Protein AF-A0ABD1WTJ2-F1 (afdb_monomer_lite)

Organism: NCBI:txid205694

Structure (mmCIF, N/CA/C/O backbone):
data_AF-A0ABD1WTJ2-F1
#
_entry.id   AF-A0ABD1WTJ2-F1
#
loop_
_atom_site.group_PDB
_atom_site.id
_atom_site.type_symbol
_atom_site.label_atom_id
_atom_site.label_alt_id
_atom_site.label_comp_id
_atom_site.label_asym_id
_atom_site.label_entity_id
_atom_site.label_seq_id
_atom_site.pdbx_PDB_ins_code
_atom_site.Cartn_x
_atom_site.Cartn_y
_atom_site.Cartn_z
_atom_site.occupancy
_atom_site.B_iso_or_equiv
_atom_site.auth_seq_id
_atom_site.auth_comp_id
_atom_site.auth_asym_id
_atom_site.auth_atom_id
_atom_site.pdbx_PDB_model_num
ATOM 1 N N . MET A 1 1 ? 21.666 2.354 -43.776 1.00 77.25 1 MET A N 1
ATOM 2 C CA . MET A 1 1 ? 20.281 1.950 -43.407 1.00 77.25 1 MET A CA 1
ATOM 3 C C . MET A 1 1 ? 20.123 1.844 -41.891 1.00 77.25 1 MET A C 1
ATOM 5 O O . MET A 1 1 ? 19.149 2.374 -41.371 1.00 77.25 1 MET A O 1
ATOM 9 N N . LEU A 1 2 ? 21.096 1.249 -41.186 1.00 87.25 2 LEU A N 1
ATOM 10 C CA . LEU A 1 2 ? 21.125 1.144 -39.721 1.00 87.25 2 LEU A CA 1
ATOM 11 C C . LEU A 1 2 ? 21.024 2.502 -38.999 1.00 87.25 2 LEU A C 1
ATOM 13 O O . LEU A 1 2 ? 20.303 2.602 -38.015 1.00 87.25 2 LEU A O 1
ATOM 17 N N . ASP A 1 3 ? 21.634 3.567 -39.525 1.00 89.56 3 ASP A N 1
ATOM 18 C CA . ASP A 1 3 ? 21.572 4.902 -38.900 1.00 89.56 3 ASP A CA 1
ATOM 19 C C . ASP A 1 3 ? 20.144 5.449 -38.794 1.00 89.56 3 ASP A C 1
ATOM 21 O O . ASP A 1 3 ? 19.783 6.053 -37.789 1.00 89.56 3 ASP A O 1
ATOM 25 N N . LYS A 1 4 ? 19.292 5.169 -39.792 1.00 92.25 4 LYS A N 1
ATOM 26 C CA . LYS A 1 4 ? 17.869 5.547 -39.754 1.00 92.25 4 LYS A CA 1
ATOM 27 C C . LYS A 1 4 ? 17.107 4.767 -38.682 1.00 92.25 4 LYS A C 1
ATOM 29 O O . LYS A 1 4 ? 16.206 5.311 -38.054 1.00 92.25 4 LYS A O 1
ATOM 34 N N . VAL A 1 5 ? 17.469 3.500 -38.464 1.00 93.00 5 VAL A N 1
ATOM 35 C CA . VAL A 1 5 ? 16.887 2.667 -37.399 1.00 93.00 5 VAL A CA 1
ATOM 36 C C . VAL A 1 5 ? 17.312 3.197 -36.032 1.00 93.00 5 VAL A C 1
ATOM 38 O O . VAL A 1 5 ? 16.472 3.352 -35.151 1.00 93.00 5 VAL A O 1
ATOM 41 N N . LEU A 1 6 ? 18.590 3.533 -35.861 1.00 93.38 6 LEU A N 1
ATOM 42 C CA . LEU A 1 6 ? 19.119 4.084 -34.613 1.00 93.38 6 LEU A CA 1
ATOM 43 C C . LEU A 1 6 ? 18.524 5.464 -34.291 1.00 93.38 6 LEU A C 1
ATOM 45 O O . LEU A 1 6 ? 18.178 5.716 -33.138 1.00 93.38 6 LEU A O 1
ATOM 49 N N . ASP A 1 7 ? 18.329 6.320 -35.299 1.00 94.62 7 ASP A N 1
ATOM 50 C CA . ASP A 1 7 ? 17.627 7.604 -35.157 1.00 94.62 7 ASP A CA 1
ATOM 51 C C . ASP A 1 7 ? 16.145 7.421 -34.780 1.00 94.62 7 ASP A C 1
ATOM 53 O O . ASP A 1 7 ? 15.605 8.139 -33.937 1.00 94.62 7 ASP A O 1
ATOM 57 N N . LEU A 1 8 ? 15.472 6.415 -35.344 1.00 94.19 8 LEU A N 1
ATOM 58 C CA . LEU A 1 8 ? 14.098 6.092 -34.961 1.00 94.19 8 LEU A CA 1
ATOM 59 C C . LEU A 1 8 ? 14.018 5.607 -33.507 1.00 94.19 8 LEU A C 1
ATOM 61 O O . LEU A 1 8 ? 13.135 6.043 -32.762 1.00 94.19 8 LEU A O 1
ATOM 65 N N . LEU A 1 9 ? 14.935 4.723 -33.103 1.00 94.12 9 LEU A N 1
ATOM 66 C CA . LEU A 1 9 ? 15.013 4.204 -31.739 1.00 94.12 9 LEU A CA 1
ATOM 67 C C . LEU A 1 9 ? 15.281 5.332 -30.739 1.00 94.12 9 LEU A C 1
ATOM 69 O O . LEU A 1 9 ? 14.580 5.420 -29.735 1.00 94.12 9 LEU A O 1
ATOM 73 N N . SER A 1 10 ? 16.220 6.235 -31.027 1.00 93.38 10 SER A N 1
ATOM 74 C CA . SER A 1 10 ? 16.542 7.358 -30.137 1.00 93.38 10 SER A CA 1
ATOM 75 C C . SER A 1 10 ? 15.387 8.351 -29.974 1.00 93.38 10 SER A C 1
ATOM 77 O O . SER A 1 10 ? 15.228 8.921 -28.900 1.00 93.38 10 SER A O 1
ATOM 79 N N . LYS A 1 11 ? 14.542 8.538 -30.996 1.00 94.50 11 LYS A N 1
ATOM 80 C CA . LYS A 1 11 ? 13.387 9.454 -30.936 1.00 94.50 11 LYS A CA 1
ATOM 81 C C . LYS A 1 11 ? 12.136 8.826 -30.334 1.00 94.50 11 LYS A C 1
ATOM 83 O O . LYS A 1 11 ? 11.327 9.529 -29.735 1.00 94.50 11 LYS A O 1
ATOM 88 N N . ARG A 1 12 ? 11.934 7.519 -30.525 1.00 93.50 12 ARG A N 1
ATOM 89 C CA . ARG A 1 12 ? 10.690 6.820 -30.148 1.00 93.50 12 ARG A CA 1
ATOM 90 C C . ARG A 1 12 ? 10.875 5.759 -29.069 1.00 93.50 12 ARG A C 1
ATOM 92 O O . ARG A 1 12 ? 9.9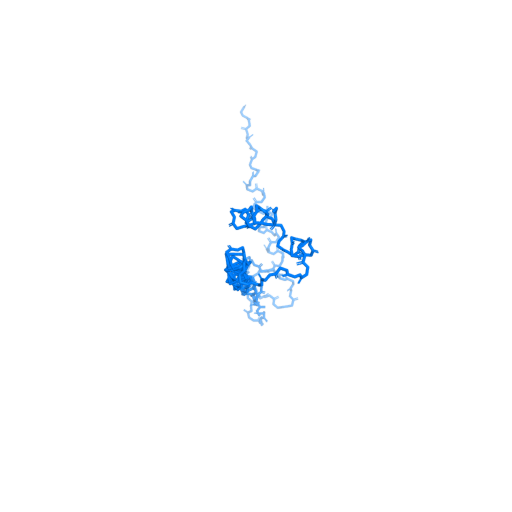88 4.925 -28.895 1.00 93.50 12 ARG A O 1
ATOM 99 N N . TRP A 1 13 ? 11.979 5.810 -28.327 1.00 93.56 13 TRP A N 1
ATOM 100 C CA . TRP A 1 13 ? 12.323 4.850 -27.273 1.00 93.56 13 TRP A CA 1
ATOM 101 C C . TRP A 1 13 ? 11.173 4.576 -26.294 1.00 93.56 13 TRP A C 1
ATOM 103 O O . TRP A 1 13 ? 10.998 3.445 -25.858 1.00 93.56 13 TRP A O 1
ATOM 113 N N . GLU A 1 14 ? 10.349 5.581 -25.989 1.00 92.69 14 GLU A N 1
ATOM 114 C CA . GLU A 1 14 ? 9.259 5.463 -25.020 1.00 92.69 14 GLU A CA 1
ATOM 115 C C . GLU A 1 14 ? 8.111 4.549 -25.480 1.00 92.69 14 GLU A C 1
ATOM 117 O O . GLU A 1 14 ? 7.438 3.926 -24.660 1.00 92.69 14 GLU A O 1
ATOM 122 N N . ARG A 1 15 ? 7.880 4.466 -26.794 1.00 92.62 15 ARG A N 1
ATOM 123 C CA . ARG A 1 15 ? 6.764 3.715 -27.398 1.00 92.62 15 ARG A CA 1
ATOM 124 C C . ARG A 1 15 ? 7.186 2.348 -27.930 1.00 92.62 15 ARG A C 1
ATOM 126 O O . ARG A 1 15 ? 6.364 1.639 -28.503 1.00 92.62 15 ARG A O 1
ATOM 133 N N . ILE A 1 16 ? 8.462 2.001 -27.794 1.00 90.56 16 ILE A N 1
ATOM 134 C CA . ILE A 1 16 ? 9.054 0.791 -28.358 1.00 90.56 16 ILE A CA 1
ATOM 135 C C . ILE A 1 16 ? 9.396 -0.165 -27.220 1.00 90.56 16 ILE A C 1
ATOM 137 O O . ILE A 1 16 ? 9.945 0.229 -26.193 1.00 90.56 16 ILE A O 1
ATOM 141 N N . ASN A 1 17 ? 9.113 -1.452 -27.414 1.00 90.31 17 ASN A N 1
ATOM 142 C CA . ASN A 1 17 ? 9.592 -2.474 -26.496 1.00 90.31 17 ASN A CA 1
ATOM 143 C C . ASN A 1 17 ? 11.116 -2.609 -26.635 1.00 90.31 17 ASN A C 1
ATOM 145 O O . ASN A 1 17 ? 11.615 -3.176 -27.611 1.00 90.31 17 ASN A O 1
ATOM 149 N N . GLY A 1 18 ? 11.851 -2.096 -25.646 1.00 90.31 18 GLY A N 1
ATOM 150 C CA . GLY A 1 18 ? 13.308 -2.048 -25.696 1.00 90.31 18 GLY A CA 1
ATOM 151 C C . GLY A 1 18 ? 13.979 -3.414 -25.827 1.00 90.31 18 GLY A C 1
ATOM 152 O O . GLY A 1 18 ? 14.911 -3.568 -26.612 1.00 90.31 18 GLY A O 1
ATOM 153 N N . ALA A 1 19 ? 13.467 -4.428 -25.128 1.00 90.56 19 ALA A N 1
ATOM 154 C CA . ALA A 1 19 ? 14.020 -5.778 -25.185 1.00 90.56 19 ALA A CA 1
ATOM 155 C C . ALA A 1 19 ? 13.817 -6.426 -26.562 1.00 90.56 19 ALA A C 1
ATOM 157 O O . ALA A 1 19 ? 14.721 -7.083 -27.077 1.00 90.56 19 ALA A O 1
ATOM 158 N N . GLN A 1 20 ? 12.648 -6.226 -27.177 1.00 92.94 20 GLN A N 1
ATOM 159 C CA . GLN A 1 20 ? 12.385 -6.717 -28.531 1.00 92.94 20 GLN A CA 1
ATOM 160 C C . GLN A 1 20 ? 13.240 -5.981 -29.566 1.00 92.94 20 GLN A C 1
ATOM 162 O O . GLN A 1 20 ? 13.846 -6.631 -30.413 1.00 92.94 20 GLN A O 1
ATOM 167 N N . ALA A 1 21 ? 13.357 -4.654 -29.461 1.00 91.94 21 ALA A N 1
ATOM 168 C CA . ALA A 1 21 ? 14.184 -3.860 -30.366 1.00 91.94 21 ALA A CA 1
ATOM 169 C C . ALA A 1 21 ? 15.652 -4.311 -30.350 1.00 91.94 21 ALA A C 1
ATOM 171 O O . ALA A 1 21 ? 16.244 -4.501 -31.408 1.00 91.94 21 ALA A O 1
ATOM 172 N N . LEU A 1 22 ? 16.217 -4.567 -29.165 1.00 91.25 22 LEU A N 1
ATOM 173 C CA . LEU A 1 22 ? 17.597 -5.042 -29.033 1.00 91.25 22 LEU A CA 1
ATOM 174 C C . LEU A 1 22 ? 17.836 -6.416 -29.674 1.00 91.25 22 LEU A C 1
ATOM 176 O O . LEU A 1 22 ? 18.921 -6.655 -30.192 1.00 91.25 22 LEU A O 1
ATOM 180 N N . ARG A 1 23 ? 16.839 -7.311 -29.673 1.00 93.06 23 ARG A N 1
ATOM 181 C CA . ARG A 1 23 ? 16.951 -8.640 -30.305 1.00 93.06 23 ARG A CA 1
ATO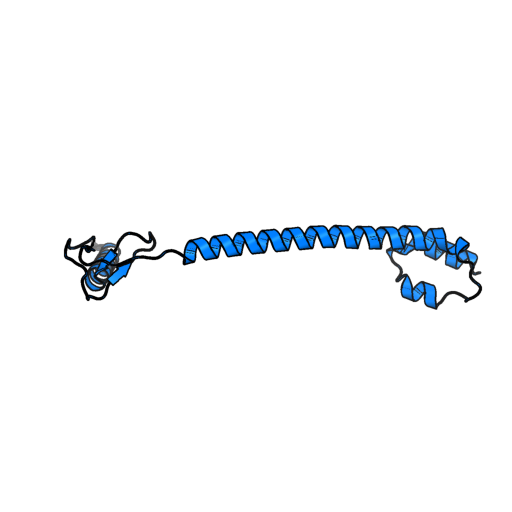M 182 C C . ARG A 1 23 ? 16.961 -8.585 -31.832 1.00 93.06 23 ARG A C 1
ATOM 184 O O . ARG A 1 23 ? 17.458 -9.516 -32.456 1.00 93.06 23 ARG A O 1
ATOM 191 N N . LEU A 1 24 ? 16.385 -7.534 -32.415 1.00 92.56 24 LEU A N 1
ATOM 192 C CA . LEU A 1 24 ? 16.283 -7.352 -33.865 1.00 92.56 24 LEU A CA 1
ATOM 193 C C . LEU A 1 24 ? 17.496 -6.630 -34.460 1.00 92.56 24 LEU A C 1
ATOM 195 O O . LEU A 1 24 ? 17.664 -6.621 -35.678 1.00 92.56 24 LEU A O 1
ATOM 199 N N . LEU A 1 25 ? 18.327 -6.002 -33.625 1.00 91.88 25 LEU A N 1
ATOM 200 C CA . LEU A 1 25 ? 19.508 -5.294 -34.095 1.00 91.88 25 LEU A CA 1
ATOM 201 C C . LEU A 1 25 ? 20.610 -6.271 -34.538 1.00 91.88 25 LEU A C 1
ATOM 203 O O . LEU A 1 25 ? 20.805 -7.314 -33.906 1.00 91.88 25 LEU A O 1
ATOM 207 N N . PRO A 1 26 ? 21.382 -5.920 -35.582 1.00 93.38 26 PRO A N 1
ATOM 208 C CA . PRO A 1 26 ? 22.581 -6.660 -35.957 1.00 93.38 26 PRO A CA 1
ATOM 209 C C . PRO A 1 26 ? 23.564 -6.784 -34.783 1.00 93.38 26 PRO A C 1
ATOM 211 O O . PRO A 1 26 ? 23.767 -5.823 -34.034 1.00 93.38 26 PRO A O 1
ATOM 214 N N . ARG A 1 27 ? 24.189 -7.958 -34.614 1.00 89.06 27 ARG A N 1
ATOM 215 C CA . ARG A 1 27 ? 25.079 -8.257 -33.468 1.00 89.06 27 ARG A CA 1
ATOM 216 C C . ARG A 1 27 ? 26.352 -7.404 -33.437 1.00 89.06 27 ARG A C 1
ATOM 218 O O . ARG A 1 27 ? 26.959 -7.254 -32.384 1.00 89.06 27 ARG A O 1
ATOM 225 N N . ASP A 1 28 ? 26.740 -6.847 -34.575 1.00 91.00 28 ASP A N 1
ATOM 226 C CA . ASP A 1 28 ? 27.867 -5.934 -34.770 1.00 91.00 28 ASP A CA 1
ATOM 227 C C . ASP A 1 28 ? 27.534 -4.471 -34.416 1.00 91.00 28 ASP A C 1
ATOM 229 O O . ASP A 1 28 ? 28.413 -3.603 -34.449 1.00 91.00 28 ASP A O 1
ATOM 233 N N . THR A 1 29 ? 26.285 -4.176 -34.028 1.00 92.00 29 THR A N 1
ATOM 234 C CA . THR A 1 29 ? 25.879 -2.830 -33.601 1.00 92.00 29 THR A CA 1
ATOM 235 C C . THR A 1 29 ? 26.672 -2.403 -32.367 1.00 92.00 29 THR A C 1
ATOM 237 O O . THR A 1 29 ? 26.533 -2.962 -31.278 1.00 92.00 29 THR A O 1
ATOM 240 N N . LYS A 1 30 ? 27.484 -1.352 -32.511 1.00 92.19 30 LYS A N 1
ATOM 241 C CA . LYS A 1 30 ? 28.284 -0.815 -31.405 1.00 92.19 30 LYS A CA 1
ATOM 242 C C . LYS A 1 30 ? 27.383 -0.256 -30.306 1.00 92.19 30 LYS A C 1
ATOM 244 O O . LYS A 1 30 ? 26.554 0.617 -30.561 1.00 92.19 30 LYS A O 1
ATOM 249 N N . LEU A 1 31 ? 27.641 -0.659 -29.062 1.00 90.75 31 LEU A N 1
ATOM 250 C CA . LEU A 1 31 ? 26.891 -0.200 -27.888 1.00 90.75 31 LEU A CA 1
ATOM 251 C C . LEU A 1 31 ? 26.858 1.333 -27.754 1.00 90.75 31 LEU A C 1
ATOM 253 O O . LEU A 1 31 ? 25.827 1.896 -27.397 1.00 90.75 31 LEU A O 1
ATOM 257 N N . LYS A 1 32 ? 27.954 2.022 -28.110 1.00 93.50 32 LYS A N 1
ATOM 258 C CA . LYS A 1 32 ? 28.038 3.495 -28.101 1.00 93.50 32 LYS A CA 1
ATOM 259 C C . LYS A 1 32 ? 26.909 4.152 -28.906 1.00 93.50 32 LYS A C 1
ATOM 261 O O . LYS A 1 32 ? 26.390 5.184 -28.494 1.00 93.50 32 LYS A O 1
ATOM 266 N N . ASN A 1 33 ? 26.496 3.536 -30.013 1.00 92.88 33 ASN A N 1
ATOM 267 C CA . ASN A 1 33 ? 25.457 4.075 -30.890 1.00 92.88 33 ASN A CA 1
ATOM 268 C C . ASN A 1 33 ? 24.046 3.9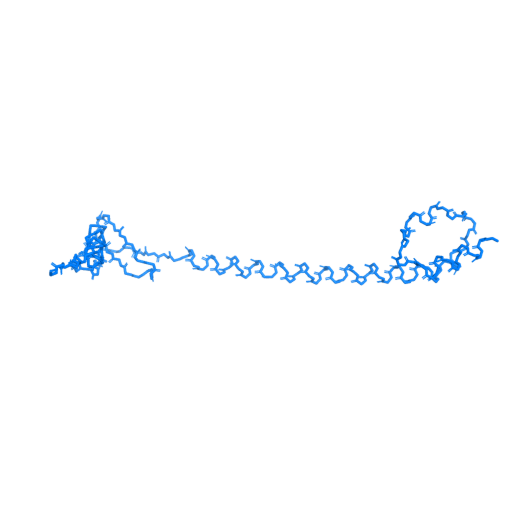00 -30.305 1.00 92.88 33 ASN A C 1
ATOM 270 O O . ASN A 1 33 ? 23.112 4.566 -30.740 1.00 92.88 33 ASN A O 1
ATOM 274 N N . LEU A 1 34 ? 23.889 3.023 -29.308 1.00 92.88 34 LEU A N 1
ATOM 275 C CA . LEU A 1 34 ? 22.623 2.753 -28.629 1.00 92.88 34 LEU A CA 1
ATOM 276 C C . LEU A 1 34 ? 22.425 3.600 -27.373 1.00 92.88 34 LEU A C 1
ATOM 278 O O . LEU A 1 34 ? 21.328 3.597 -26.825 1.00 92.88 34 LEU A O 1
ATOM 282 N N . LEU A 1 35 ? 23.436 4.346 -26.917 1.00 94.25 35 LEU A N 1
ATOM 283 C CA . LEU A 1 35 ? 23.324 5.196 -25.726 1.00 94.25 35 LEU A CA 1
ATOM 284 C C . LEU A 1 35 ? 22.135 6.177 -25.780 1.00 94.25 35 LEU A C 1
ATOM 286 O O . LEU A 1 35 ? 21.417 6.251 -24.781 1.00 94.25 35 LEU A O 1
ATOM 290 N N . PRO A 1 36 ? 21.846 6.863 -26.910 1.00 94.19 36 PRO A N 1
ATOM 291 C CA . PRO A 1 36 ? 20.690 7.761 -27.000 1.00 94.19 36 PRO A CA 1
ATOM 292 C C . PRO A 1 36 ? 19.338 7.048 -26.852 1.00 94.19 36 PRO A C 1
ATOM 294 O O . PRO A 1 36 ? 18.355 7.669 -26.470 1.00 94.19 36 PRO A O 1
ATOM 297 N N . PHE A 1 37 ? 19.286 5.748 -27.145 1.00 93.81 37 PHE A N 1
ATOM 298 C CA . PHE A 1 37 ? 18.100 4.908 -26.993 1.00 93.81 37 PHE A CA 1
ATOM 299 C C . PHE A 1 37 ? 18.009 4.292 -25.587 1.00 93.81 37 PHE A C 1
ATOM 301 O O . PHE A 1 37 ? 16.969 4.367 -24.933 1.00 93.81 37 PHE A O 1
ATOM 308 N N . LEU A 1 38 ? 19.104 3.702 -25.100 1.00 93.56 38 LEU A N 1
ATOM 309 C CA . LEU A 1 38 ? 19.149 2.971 -23.832 1.00 93.56 38 LEU A CA 1
ATOM 310 C C . LEU A 1 38 ? 19.145 3.884 -22.609 1.00 93.56 38 LEU A C 1
ATOM 312 O O . LEU A 1 38 ? 18.535 3.532 -21.603 1.00 93.56 38 LEU A O 1
ATOM 316 N N . GLY A 1 39 ? 19.802 5.043 -22.677 1.00 94.69 39 GLY A N 1
ATOM 317 C CA . GLY A 1 39 ? 19.897 5.973 -21.551 1.00 94.69 39 GLY A CA 1
ATOM 318 C C . GLY A 1 39 ? 18.521 6.403 -21.028 1.00 94.69 39 GLY A C 1
ATOM 319 O O . GLY A 1 39 ? 18.210 6.135 -19.864 1.00 94.69 39 GLY A O 1
ATOM 320 N N . PRO A 1 40 ? 17.663 7.008 -21.870 1.00 94.88 40 PRO A N 1
ATOM 321 C CA . PRO A 1 40 ? 16.312 7.398 -21.471 1.00 94.88 40 PRO A CA 1
ATOM 322 C C . PRO A 1 40 ? 15.442 6.208 -21.042 1.00 94.88 40 PRO A C 1
ATOM 324 O O . PRO A 1 40 ? 14.730 6.294 -20.041 1.00 94.88 40 PRO A O 1
ATOM 327 N N . LEU A 1 41 ? 15.550 5.074 -21.743 1.00 93.06 41 LEU A N 1
ATOM 328 C CA . LEU A 1 41 ? 14.796 3.858 -21.436 1.00 93.06 41 LEU A CA 1
ATOM 329 C C . LEU A 1 41 ? 15.117 3.317 -20.032 1.00 93.06 41 LEU A C 1
ATOM 331 O O . LEU A 1 41 ? 14.209 3.058 -19.238 1.00 93.06 41 LEU A O 1
ATOM 335 N N . LEU A 1 42 ? 16.404 3.175 -19.706 1.00 93.12 42 LEU A N 1
ATOM 336 C CA . LEU A 1 42 ? 16.857 2.703 -18.396 1.00 93.12 42 LEU A CA 1
ATOM 337 C C . LEU A 1 42 ? 16.518 3.707 -17.294 1.00 93.12 42 LEU A C 1
ATOM 339 O O . LEU A 1 42 ? 16.100 3.304 -16.207 1.00 93.12 42 LEU A O 1
ATOM 343 N N . ARG A 1 43 ? 16.637 5.009 -17.579 1.00 95.19 43 ARG A N 1
ATOM 344 C CA . ARG A 1 43 ? 16.249 6.065 -16.640 1.00 95.19 43 ARG A CA 1
ATOM 345 C C . ARG A 1 43 ? 14.767 5.967 -16.280 1.00 95.19 43 ARG A C 1
ATOM 347 O O . ARG A 1 43 ? 14.454 5.878 -15.094 1.00 95.19 43 ARG A O 1
ATOM 354 N N . LYS A 1 44 ? 13.883 5.860 -17.280 1.00 93.56 44 LYS A N 1
ATOM 355 C CA . LYS A 1 44 ? 12.437 5.675 -17.078 1.00 93.56 44 LYS A CA 1
ATOM 356 C C . LYS A 1 44 ? 12.135 4.407 -16.278 1.00 93.56 44 LYS A C 1
ATOM 358 O O . LYS A 1 44 ? 11.321 4.442 -15.359 1.00 93.56 44 LYS A O 1
ATOM 363 N N . SER A 1 45 ? 12.809 3.297 -16.582 1.00 92.38 45 SER A N 1
ATOM 364 C CA . SER A 1 45 ? 12.642 2.044 -15.833 1.00 92.38 45 SER A CA 1
ATOM 365 C C . SER A 1 45 ? 13.063 2.182 -14.366 1.00 92.38 45 SER A C 1
ATOM 367 O O . SER A 1 45 ? 12.378 1.682 -13.475 1.00 92.38 45 SER A O 1
ATOM 369 N N . SER A 1 46 ? 14.183 2.858 -14.101 1.00 96.31 46 SER A N 1
ATOM 370 C CA . SER A 1 46 ? 14.685 3.096 -12.744 1.00 96.31 46 SER A CA 1
ATOM 371 C C . SER A 1 46 ? 13.753 4.015 -11.950 1.00 96.31 46 SER A C 1
ATOM 373 O O . SER A 1 46 ? 13.434 3.729 -10.796 1.00 96.31 46 SER A O 1
ATOM 375 N N . GLU A 1 47 ? 13.271 5.089 -12.577 1.00 97.12 47 GLU A N 1
ATOM 376 C CA . GLU A 1 47 ? 12.293 6.011 -11.993 1.00 97.12 47 GLU A CA 1
ATOM 377 C C . GLU A 1 47 ? 10.977 5.306 -11.672 1.00 97.12 47 GLU A C 1
ATOM 379 O O . GLU A 1 47 ? 10.491 5.423 -10.550 1.00 97.12 47 GLU A O 1
ATOM 384 N N . ALA A 1 48 ? 10.451 4.503 -12.600 1.00 96.38 48 ALA A N 1
ATOM 385 C CA . ALA A 1 48 ? 9.259 3.701 -12.361 1.00 96.38 48 ALA A CA 1
ATOM 386 C C . ALA A 1 48 ? 9.448 2.764 -11.160 1.00 96.38 48 ALA A C 1
ATOM 388 O O . ALA A 1 48 ? 8.609 2.748 -10.264 1.00 96.38 48 ALA A O 1
ATOM 389 N N . ASN A 1 49 ? 10.570 2.042 -11.086 1.00 97.31 49 ASN A N 1
ATOM 390 C CA . ASN A 1 49 ? 10.842 1.136 -9.970 1.00 97.31 49 ASN A CA 1
ATOM 391 C C . ASN A 1 49 ? 10.913 1.865 -8.615 1.00 97.31 49 ASN A C 1
ATOM 393 O O . ASN A 1 49 ? 10.341 1.397 -7.627 1.00 97.31 49 ASN A O 1
ATOM 397 N N . ARG A 1 50 ? 11.573 3.031 -8.564 1.00 97.88 50 ARG A N 1
ATOM 398 C CA . ARG A 1 50 ? 11.604 3.874 -7.356 1.00 97.88 50 ARG A CA 1
ATOM 399 C C . ARG A 1 50 ? 10.203 4.338 -6.966 1.00 97.88 50 ARG A C 1
ATOM 401 O O . ARG A 1 50 ? 9.811 4.169 -5.814 1.00 97.88 50 ARG A O 1
ATOM 408 N N . ASN A 1 51 ? 9.431 4.847 -7.923 1.00 98.31 51 ASN A N 1
ATOM 409 C CA . ASN A 1 51 ? 8.073 5.330 -7.679 1.00 98.31 51 ASN A CA 1
ATOM 410 C C . ASN A 1 51 ? 7.154 4.203 -7.192 1.00 98.31 51 ASN A C 1
ATOM 412 O O . ASN A 1 51 ? 6.442 4.378 -6.206 1.00 98.31 51 ASN A O 1
ATOM 416 N N . PHE A 1 52 ? 7.206 3.025 -7.818 1.00 98.44 52 PHE A N 1
ATOM 417 C CA . PHE A 1 52 ? 6.427 1.866 -7.382 1.00 98.44 52 PHE A CA 1
ATOM 418 C C . PHE A 1 52 ? 6.824 1.385 -5.990 1.00 98.44 52 PHE A C 1
ATOM 420 O O . PHE A 1 52 ? 5.948 1.004 -5.220 1.00 98.44 52 PHE A O 1
ATOM 427 N N . SER A 1 53 ? 8.110 1.448 -5.643 1.00 98.38 53 SER A N 1
ATOM 428 C CA . SER A 1 53 ? 8.570 1.111 -4.292 1.00 98.38 53 SER A CA 1
ATOM 429 C C . SER A 1 53 ? 7.968 2.058 -3.251 1.00 98.38 53 SER A C 1
ATOM 431 O O . SER A 1 53 ? 7.452 1.597 -2.238 1.00 98.38 53 SER A O 1
ATOM 433 N N . VAL A 1 54 ? 7.945 3.367 -3.528 1.00 98.56 54 VAL A N 1
ATOM 434 C CA . VAL A 1 54 ? 7.301 4.357 -2.648 1.00 98.56 54 VAL A CA 1
ATOM 435 C C . VAL A 1 54 ? 5.799 4.096 -2.534 1.00 98.56 54 VAL A C 1
ATOM 437 O O . VAL A 1 54 ? 5.275 4.026 -1.424 1.00 98.56 54 VAL A O 1
ATOM 440 N N . ILE A 1 55 ? 5.104 3.896 -3.659 1.00 98.62 55 ILE A N 1
ATOM 441 C CA . ILE A 1 55 ? 3.661 3.610 -3.666 1.00 98.62 55 ILE A CA 1
ATOM 442 C C . ILE A 1 55 ? 3.363 2.344 -2.856 1.00 98.62 55 ILE A C 1
ATOM 444 O O . ILE A 1 55 ? 2.443 2.349 -2.040 1.00 98.62 55 ILE A O 1
ATOM 448 N N . LYS A 1 56 ? 4.146 1.277 -3.045 1.00 98.56 56 LYS A N 1
ATOM 449 C CA . LYS A 1 56 ? 4.006 0.024 -2.300 1.00 98.56 56 LYS A CA 1
ATOM 450 C C . LYS A 1 56 ? 4.115 0.269 -0.795 1.00 98.56 56 LYS A C 1
ATOM 452 O O . LYS A 1 56 ? 3.197 -0.104 -0.070 1.00 98.56 56 LYS A O 1
ATOM 457 N N . SER A 1 57 ? 5.170 0.947 -0.345 1.00 98.62 57 SER A N 1
ATOM 458 C CA . SER A 1 57 ? 5.371 1.237 1.079 1.00 98.62 57 SER A CA 1
ATOM 459 C C . SER A 1 57 ? 4.246 2.090 1.671 1.00 98.62 57 SER A C 1
ATOM 461 O O . SER A 1 57 ? 3.806 1.837 2.791 1.00 98.62 57 SER A O 1
ATOM 463 N N . LEU A 1 58 ? 3.732 3.072 0.920 1.00 98.75 58 LEU A N 1
ATOM 464 C CA . LEU A 1 58 ? 2.591 3.886 1.355 1.00 98.75 58 LEU A CA 1
ATOM 465 C C . LEU A 1 58 ? 1.326 3.037 1.532 1.00 98.75 58 LEU A C 1
ATOM 467 O O . LEU A 1 58 ? 0.651 3.151 2.553 1.00 98.75 58 LEU A O 1
ATOM 471 N N . ARG A 1 59 ? 1.033 2.142 0.581 1.00 98.62 59 ARG A N 1
ATOM 472 C CA . ARG A 1 59 ? -0.122 1.233 0.664 1.00 98.62 59 ARG A CA 1
ATOM 473 C C . ARG A 1 59 ? 0.009 0.220 1.792 1.00 98.62 59 ARG A C 1
ATOM 475 O O . ARG A 1 59 ? -0.977 -0.085 2.457 1.00 98.62 59 ARG A O 1
ATOM 482 N N . GLU A 1 60 ? 1.211 -0.294 2.026 1.00 98.69 60 GLU A N 1
ATOM 483 C CA . GLU A 1 60 ? 1.486 -1.178 3.160 1.00 98.69 60 GLU A CA 1
ATOM 484 C C . GLU A 1 60 ? 1.283 -0.450 4.494 1.00 98.69 60 GLU A C 1
ATOM 486 O O . GLU A 1 60 ? 0.637 -0.999 5.387 1.00 98.69 60 GLU A O 1
ATOM 491 N N . SER A 1 61 ? 1.749 0.799 4.610 1.00 98.62 61 SER A N 1
ATOM 492 C CA . SER A 1 61 ? 1.541 1.628 5.804 1.00 98.62 61 SER A CA 1
ATOM 493 C C . SER A 1 61 ? 0.057 1.900 6.065 1.00 98.62 61 SER A C 1
ATOM 495 O O . SER A 1 61 ? -0.423 1.652 7.170 1.00 98.62 61 SER A O 1
ATOM 497 N N . GLU A 1 62 ? -0.688 2.328 5.044 1.00 98.56 62 GLU A N 1
ATOM 498 C CA . GLU A 1 62 ? -2.135 2.571 5.128 1.00 98.56 62 GLU A CA 1
ATOM 499 C C . GLU A 1 62 ? -2.893 1.299 5.547 1.00 98.56 62 GLU A C 1
ATOM 501 O O . GLU A 1 62 ? -3.703 1.319 6.473 1.00 98.56 62 GLU A O 1
ATOM 506 N N . ASN A 1 63 ? -2.570 0.156 4.936 1.00 98.62 63 ASN A N 1
ATOM 507 C CA . ASN A 1 63 ? -3.170 -1.131 5.284 1.00 98.62 63 ASN A CA 1
ATOM 508 C C . ASN A 1 63 ? -2.904 -1.520 6.748 1.00 98.62 63 ASN A C 1
ATOM 510 O O . ASN A 1 63 ? -3.799 -2.020 7.430 1.00 98.62 63 ASN A O 1
ATOM 514 N N . LEU A 1 64 ? -1.682 -1.302 7.244 1.00 98.62 64 LEU A N 1
ATOM 515 C CA . LEU A 1 64 ? -1.348 -1.566 8.645 1.00 98.62 64 LEU A CA 1
ATOM 516 C C . LEU A 1 64 ? -2.117 -0.647 9.599 1.00 98.62 64 LEU A C 1
ATOM 518 O O . LEU A 1 64 ? -2.622 -1.135 10.607 1.00 98.62 64 LEU A O 1
ATOM 522 N N . GLN A 1 65 ? -2.264 0.639 9.269 1.00 98.56 65 GLN A N 1
ATOM 523 C CA . GLN A 1 65 ? -3.031 1.591 10.080 1.00 98.56 65 GLN A CA 1
ATOM 524 C C . GLN A 1 65 ? -4.506 1.186 10.188 1.00 98.56 65 GLN A C 1
ATOM 526 O O . GLN A 1 65 ? -5.039 1.100 11.294 1.00 98.56 65 GLN A O 1
ATOM 531 N N . VAL A 1 66 ? -5.146 0.848 9.064 1.00 98.38 66 VAL A N 1
ATOM 532 C CA . VAL A 1 66 ? -6.553 0.405 9.050 1.00 98.38 66 VAL A CA 1
ATOM 533 C C . VAL A 1 66 ? -6.732 -0.900 9.829 1.00 98.38 66 VAL A C 1
ATOM 535 O O . VAL A 1 66 ? -7.702 -1.063 10.571 1.00 98.38 66 VAL A O 1
ATOM 538 N N . LYS A 1 67 ? -5.791 -1.843 9.703 1.00 98.00 67 LYS A N 1
ATOM 539 C CA . LYS A 1 67 ? -5.819 -3.092 10.479 1.00 98.00 67 LYS A CA 1
ATOM 540 C C . LYS A 1 67 ? -5.671 -2.846 11.977 1.00 98.00 67 LYS A C 1
ATOM 542 O O . LYS A 1 67 ? -6.375 -3.489 12.753 1.00 98.00 67 LYS A O 1
ATOM 547 N N . ASP A 1 68 ? -4.784 -1.942 12.380 1.00 97.50 68 ASP A N 1
ATOM 548 C CA . ASP A 1 68 ? -4.605 -1.562 13.783 1.00 97.50 68 ASP A CA 1
ATOM 549 C C . ASP A 1 68 ? -5.863 -0.883 14.344 1.00 97.50 68 ASP A C 1
ATOM 551 O O . ASP A 1 68 ? -6.321 -1.230 15.433 1.00 97.50 68 ASP A O 1
ATOM 555 N N . GLU A 1 69 ? -6.494 0.014 13.585 1.00 96.38 69 GLU A N 1
ATOM 556 C CA . GLU A 1 69 ? -7.762 0.632 13.983 1.00 96.38 69 GLU A CA 1
ATOM 557 C C . GLU A 1 69 ? -8.878 -0.410 14.147 1.00 96.38 69 GLU A C 1
ATOM 559 O O . GLU A 1 69 ? -9.544 -0.458 15.187 1.00 96.38 69 GLU A O 1
ATOM 564 N N . LEU A 1 70 ? -9.033 -1.306 13.170 1.00 95.12 70 LEU A N 1
ATOM 565 C CA . LEU A 1 70 ? -9.993 -2.406 13.247 1.00 95.12 70 LEU A CA 1
ATOM 566 C C . LEU A 1 70 ? -9.723 -3.299 14.465 1.00 95.12 70 LEU A C 1
ATOM 568 O O . LEU A 1 70 ? -10.655 -3.712 15.161 1.00 95.12 70 LEU A O 1
ATOM 572 N N . TYR A 1 71 ? -8.452 -3.597 14.734 1.00 94.88 71 TYR A N 1
ATOM 573 C CA . TYR A 1 71 ? -8.054 -4.373 15.900 1.00 94.88 71 TYR A CA 1
ATOM 574 C C . TYR A 1 71 ? -8.421 -3.652 17.199 1.00 94.88 71 TYR A C 1
ATOM 576 O O . TYR A 1 71 ? -9.025 -4.270 18.074 1.00 94.88 71 TYR A O 1
ATOM 584 N N . LYS A 1 72 ? -8.152 -2.346 17.318 1.00 91.25 72 LYS A N 1
ATOM 585 C CA . LYS A 1 72 ? -8.540 -1.536 18.487 1.00 91.25 72 LYS A CA 1
ATOM 586 C C . LYS A 1 72 ? -10.046 -1.559 18.727 1.00 91.25 72 LYS A C 1
ATOM 588 O O . LYS A 1 72 ? -10.465 -1.734 19.868 1.00 91.25 72 LYS A O 1
ATOM 593 N N . GLN A 1 73 ? -10.853 -1.448 17.673 1.00 87.75 73 GLN A N 1
ATOM 594 C CA . GLN A 1 73 ? -12.313 -1.509 17.787 1.00 87.75 73 GLN A CA 1
ATOM 595 C C . GLN A 1 73 ? -12.806 -2.900 18.221 1.00 87.75 73 GLN A C 1
ATOM 597 O O . GLN A 1 73 ? -13.707 -3.009 19.054 1.00 87.75 73 GLN A O 1
ATOM 602 N N . ARG A 1 74 ? -12.196 -3.974 17.702 1.00 86.38 74 ARG A N 1
ATOM 603 C CA . ARG A 1 74 ? -12.540 -5.365 18.059 1.00 86.38 74 ARG A CA 1
ATOM 604 C C . ARG A 1 74 ? -11.999 -5.807 19.418 1.00 86.38 74 ARG A C 1
ATOM 606 O O . ARG A 1 74 ? -12.553 -6.726 20.010 1.00 86.38 74 ARG A O 1
ATOM 613 N N . LYS A 1 75 ? -10.941 -5.167 19.920 1.00 85.19 75 LYS A N 1
ATOM 614 C CA . LYS A 1 75 ? -10.299 -5.483 21.207 1.00 85.19 75 LYS A CA 1
ATOM 615 C C . LYS A 1 75 ? -11.157 -5.099 22.420 1.00 85.19 75 LYS A C 1
ATOM 617 O O . LYS A 1 75 ? -10.771 -5.405 23.543 1.00 85.19 75 LYS A O 1
ATOM 622 N N . ASN A 1 76 ? -12.303 -4.443 22.240 1.00 79.00 76 ASN A N 1
ATOM 623 C CA . ASN A 1 76 ? -13.187 -4.118 23.357 1.00 79.00 76 ASN A CA 1
ATOM 624 C C . ASN A 1 76 ? -13.580 -5.386 24.134 1.00 79.00 76 ASN A C 1
ATOM 626 O O . ASN A 1 76 ? -14.293 -6.251 23.632 1.00 79.00 76 ASN A O 1
ATOM 630 N N . ILE A 1 77 ? -13.106 -5.475 25.377 1.00 83.06 77 ILE A N 1
ATOM 631 C CA . ILE A 1 77 ? -13.404 -6.561 26.310 1.00 83.06 77 ILE A CA 1
ATOM 632 C C . ILE A 1 77 ? -14.316 -6.003 27.393 1.00 83.06 77 ILE A C 1
ATOM 634 O O . ILE A 1 77 ? -14.024 -4.970 27.994 1.00 83.06 77 ILE A O 1
ATOM 638 N N . VAL A 1 78 ? -15.388 -6.732 27.685 1.00 84.56 78 VAL A N 1
ATOM 639 C CA . VAL A 1 78 ? -16.244 -6.469 28.840 1.00 84.56 78 VAL A CA 1
ATOM 640 C C . VAL A 1 78 ? -16.043 -7.589 29.845 1.00 84.56 78 VAL A C 1
ATOM 642 O O . VAL A 1 78 ? -16.331 -8.750 29.560 1.00 84.56 78 VAL A O 1
ATOM 645 N N . LYS A 1 79 ? -15.525 -7.244 31.025 1.00 87.69 79 LYS A N 1
ATOM 646 C CA . LYS A 1 79 ? -15.345 -8.187 32.130 1.00 87.69 79 LYS A CA 1
ATOM 647 C C . LYS A 1 79 ? -16.560 -8.119 33.049 1.00 87.69 79 LYS A C 1
ATOM 649 O O . LYS A 1 79 ? -16.806 -7.082 33.656 1.00 87.69 79 LYS A O 1
ATOM 654 N N . ILE A 1 80 ? -17.285 -9.228 33.165 1.00 88.31 80 ILE A N 1
ATOM 655 C CA . ILE A 1 80 ? -18.389 -9.368 34.117 1.00 88.31 80 ILE A CA 1
ATOM 656 C C . ILE A 1 80 ? -17.828 -9.848 35.457 1.00 88.31 80 ILE A C 1
ATOM 658 O O . ILE A 1 80 ? -17.093 -10.831 35.527 1.00 88.31 80 ILE A O 1
ATOM 662 N N . THR A 1 81 ? -18.165 -9.127 36.518 1.00 89.94 81 THR A N 1
ATOM 663 C CA . THR A 1 81 ? -17.856 -9.451 37.916 1.00 89.94 81 THR A CA 1
ATOM 664 C C . THR A 1 81 ? -19.144 -9.737 38.691 1.00 89.94 81 THR A C 1
ATOM 666 O O . THR A 1 81 ? -20.245 -9.460 38.211 1.00 89.94 81 THR A O 1
ATOM 669 N N . SER A 1 82 ? -19.022 -10.249 39.919 1.00 88.12 82 SER A N 1
ATOM 670 C CA . SER A 1 82 ? -20.154 -10.482 40.833 1.00 88.12 82 SER A CA 1
ATOM 671 C C . SER A 1 82 ? -20.999 -9.233 41.102 1.00 88.12 82 SER A C 1
ATOM 673 O O . SER A 1 82 ? -22.184 -9.351 41.403 1.00 88.12 82 SER A O 1
ATOM 675 N N . ASP A 1 83 ? -20.409 -8.045 40.970 1.00 90.44 83 ASP A N 1
ATOM 676 C CA . ASP A 1 83 ? -21.063 -6.759 41.234 1.00 90.44 83 ASP A CA 1
ATOM 677 C C . ASP A 1 83 ? -21.463 -6.013 39.960 1.00 90.44 83 ASP A C 1
ATOM 679 O O . ASP A 1 83 ? -21.899 -4.867 40.016 1.00 90.44 83 ASP A O 1
ATOM 683 N N . SER A 1 84 ? -21.350 -6.656 38.795 1.00 91.69 84 SER A N 1
ATOM 684 C CA . SER A 1 84 ? -21.843 -6.083 37.543 1.00 91.69 84 SER A CA 1
ATOM 685 C C . SER A 1 84 ? -23.369 -5.973 37.579 1.00 91.69 84 SER A C 1
ATOM 687 O O . SER A 1 84 ? -24.067 -6.978 37.722 1.00 91.69 84 SER A O 1
ATOM 689 N N . MET A 1 85 ? -23.883 -4.750 37.442 1.00 94.19 85 MET A N 1
ATOM 690 C CA . MET A 1 85 ? -25.310 -4.424 37.521 1.00 94.19 85 MET A CA 1
ATOM 691 C C . MET A 1 85 ? -25.888 -4.122 36.138 1.00 94.19 85 MET A C 1
ATOM 693 O O . MET A 1 85 ? -25.248 -3.481 35.307 1.00 94.19 85 MET A O 1
ATOM 697 N N . CYS A 1 86 ? -27.127 -4.543 35.908 1.00 94.94 86 CYS A N 1
ATOM 698 C CA . CYS A 1 86 ? -27.895 -4.154 34.732 1.00 94.94 86 CYS A CA 1
ATOM 699 C C . CYS A 1 86 ? -28.274 -2.670 34.810 1.00 94.94 86 CYS A C 1
ATOM 701 O O . CYS A 1 86 ? -28.942 -2.262 35.758 1.00 94.94 86 CYS A O 1
ATOM 703 N N . SER A 1 87 ? -27.937 -1.883 33.785 1.00 94.19 87 SER A N 1
ATOM 704 C CA . SER A 1 87 ? -28.229 -0.437 33.750 1.00 94.19 87 SER A CA 1
ATOM 705 C C . SER A 1 87 ? -29.715 -0.075 33.594 1.00 94.19 87 SER A C 1
ATOM 707 O O . SER A 1 87 ? -30.047 1.104 33.607 1.00 94.19 87 SER A O 1
ATOM 709 N N . LEU A 1 88 ? -30.605 -1.058 33.400 1.00 93.62 88 LEU A N 1
ATOM 710 C CA . LEU A 1 88 ? -32.050 -0.831 33.251 1.00 93.62 88 LEU A CA 1
ATOM 711 C C . LEU A 1 88 ? -32.834 -1.175 34.519 1.00 93.62 88 LEU A C 1
ATOM 713 O O . LEU A 1 88 ? -33.698 -0.410 34.928 1.00 93.62 88 LEU A O 1
ATOM 717 N N . CYS A 1 89 ? -32.552 -2.322 35.141 1.00 93.62 89 CYS A N 1
ATOM 718 C CA . CYS A 1 89 ? -33.290 -2.788 36.319 1.00 93.62 89 CYS A CA 1
ATOM 719 C C . CYS A 1 89 ? -32.504 -2.658 37.630 1.00 93.62 89 CYS A C 1
ATOM 721 O O . CYS A 1 89 ? -33.043 -2.985 38.685 1.00 93.62 89 CYS A O 1
ATOM 723 N N . ASN A 1 90 ? -31.237 -2.228 37.571 1.00 93.44 90 ASN A N 1
ATOM 724 C CA . ASN A 1 90 ? -30.329 -2.106 38.713 1.00 93.44 90 ASN A CA 1
ATOM 725 C C . ASN A 1 90 ? -30.218 -3.392 39.556 1.00 93.44 90 ASN A C 1
ATOM 727 O O . ASN A 1 90 ? -30.021 -3.333 40.765 1.00 93.44 90 ASN A O 1
ATOM 731 N N . LYS A 1 91 ? -30.341 -4.569 38.925 1.00 93.00 91 LYS A N 1
ATOM 732 C CA . LYS A 1 91 ? -30.083 -5.883 39.545 1.00 93.00 91 LYS A CA 1
ATOM 733 C C . LYS A 1 91 ? -28.761 -6.464 39.041 1.00 93.00 91 LYS A C 1
ATOM 735 O O . LYS A 1 91 ? -28.349 -6.173 37.916 1.00 93.00 91 LYS A O 1
ATOM 740 N N . LYS A 1 92 ? -28.124 -7.319 39.849 1.00 94.00 92 LYS A N 1
ATOM 741 C CA . LYS A 1 92 ? -26.870 -8.007 39.490 1.00 94.00 92 LYS A CA 1
ATOM 742 C C . LYS A 1 92 ? -27.064 -8.894 38.251 1.00 94.00 92 LYS A C 1
ATOM 744 O O . LYS A 1 92 ? -28.102 -9.537 38.096 1.00 94.00 92 LYS A O 1
ATOM 749 N N . ILE A 1 93 ? -26.061 -8.936 37.374 1.00 94.19 93 ILE A N 1
ATOM 750 C CA . ILE A 1 93 ? -26.036 -9.818 36.197 1.00 94.19 93 ILE A CA 1
ATOM 751 C C . ILE A 1 93 ? -25.801 -11.273 36.629 1.00 94.19 93 ILE A C 1
ATOM 753 O O . ILE A 1 93 ? -26.547 -12.161 36.222 1.00 94.19 93 ILE A O 1
ATOM 757 N N . GLY A 1 94 ? -24.818 -11.533 37.496 1.00 87.75 94 GLY A N 1
ATOM 758 C CA . GLY A 1 94 ? -24.521 -12.888 37.975 1.00 87.75 94 GLY A CA 1
ATOM 759 C C . GLY A 1 94 ? -24.262 -13.871 36.824 1.00 87.75 94 GLY A C 1
ATOM 760 O O . GLY A 1 94 ? -23.441 -13.599 35.954 1.00 87.75 94 GLY A O 1
ATOM 761 N N . THR A 1 95 ? -24.980 -14.996 36.810 1.00 87.56 95 THR A N 1
ATOM 762 C CA . THR A 1 95 ? -24.907 -16.049 35.774 1.00 87.56 95 THR A CA 1
ATOM 763 C C . THR A 1 95 ? -25.945 -15.896 34.656 1.00 87.56 95 THR A C 1
ATOM 765 O O . THR A 1 95 ? -26.060 -16.763 33.792 1.00 87.56 95 THR A O 1
ATOM 768 N N . SER A 1 96 ? -26.738 -14.822 34.671 1.00 88.50 96 SER A N 1
ATOM 769 C CA . SER A 1 96 ? -27.803 -14.618 33.686 1.00 88.50 96 SER A CA 1
ATOM 770 C C . SER A 1 96 ? -27.269 -14.168 32.320 1.00 88.50 96 SER A C 1
ATOM 772 O O . SER A 1 96 ? -26.205 -13.556 32.213 1.00 88.50 96 SER A O 1
ATOM 774 N N . VAL A 1 97 ? -28.034 -14.447 31.259 1.00 91.94 97 VAL A N 1
ATOM 775 C CA . VAL A 1 97 ? -27.703 -14.007 29.895 1.00 91.94 97 VAL A CA 1
ATOM 776 C C . VAL A 1 97 ? -27.772 -12.480 29.811 1.00 91.94 97 VAL A C 1
ATOM 778 O O . VAL A 1 97 ? -28.770 -11.858 30.194 1.00 91.94 97 VAL A O 1
ATOM 781 N N . PHE A 1 98 ? -26.720 -11.872 29.270 1.00 93.19 98 PHE A N 1
ATOM 782 C CA . PHE A 1 98 ? -26.567 -10.425 29.172 1.00 93.19 98 PHE A CA 1
ATOM 783 C C . PHE A 1 98 ? -26.376 -9.965 27.724 1.00 93.19 98 PHE A C 1
ATOM 785 O O . PHE A 1 98 ? -26.043 -10.746 26.834 1.00 93.19 98 PHE A O 1
ATOM 792 N N . ALA A 1 99 ? -26.582 -8.672 27.506 1.00 93.12 99 ALA A N 1
ATOM 793 C CA . ALA A 1 99 ? -26.238 -7.962 26.286 1.00 93.12 99 ALA A CA 1
ATOM 794 C C . ALA A 1 99 ? -25.399 -6.728 26.637 1.00 93.12 99 ALA A C 1
ATOM 796 O O . ALA A 1 99 ? -25.558 -6.126 27.704 1.00 93.12 99 ALA A O 1
ATOM 797 N N . VAL A 1 100 ? -24.511 -6.347 25.723 1.00 91.25 100 VAL A N 1
ATOM 798 C CA . VAL A 1 100 ? -23.677 -5.146 25.830 1.00 91.25 100 VAL A CA 1
ATOM 799 C C . VAL A 1 100 ? -24.067 -4.206 24.698 1.00 91.25 100 VAL A C 1
ATOM 801 O O . VAL A 1 100 ? -24.130 -4.617 23.539 1.00 91.25 100 VAL A O 1
ATOM 804 N N . TYR A 1 101 ? -24.346 -2.946 25.021 1.00 89.69 101 TYR A N 1
ATOM 805 C CA . TYR A 1 101 ? -24.633 -1.937 24.001 1.00 89.69 101 TYR A CA 1
ATOM 806 C C . TYR A 1 101 ? -23.383 -1.584 23.172 1.00 89.69 101 TYR A C 1
ATOM 808 O O . TYR A 1 101 ? -22.261 -1.750 23.651 1.00 89.69 101 TYR A O 1
ATOM 816 N N . PRO A 1 102 ? -23.541 -1.005 21.962 1.00 85.25 102 PRO A N 1
ATOM 817 C CA . PRO A 1 102 ? -22.416 -0.643 21.089 1.00 85.25 102 PRO A CA 1
ATOM 818 C C . PRO A 1 102 ? -21.377 0.304 21.711 1.00 85.25 102 PRO A C 1
ATOM 820 O O . PRO A 1 102 ? -20.258 0.392 21.220 1.00 85.25 102 PRO A O 1
ATOM 823 N N . ASN A 1 103 ? -21.718 0.998 22.803 1.00 84.12 103 ASN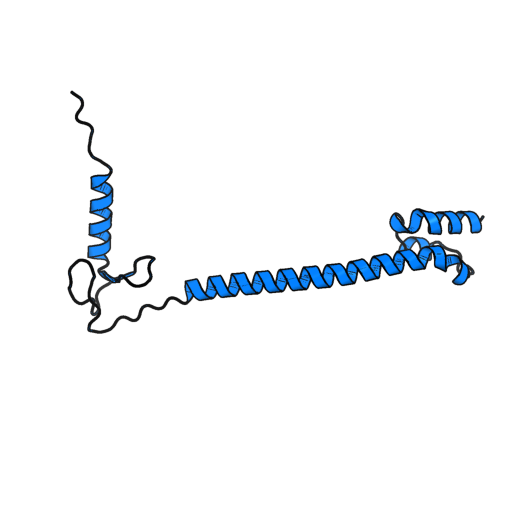 A N 1
ATOM 824 C CA . ASN A 1 103 ? -20.776 1.821 23.565 1.00 84.12 103 ASN A CA 1
ATOM 825 C C . ASN A 1 103 ? -19.743 1.005 24.372 1.00 84.12 103 ASN A C 1
ATOM 827 O O . ASN A 1 103 ? -18.862 1.597 24.995 1.00 84.12 103 ASN A O 1
ATOM 831 N N . GLY A 1 104 ? -19.877 -0.326 24.421 1.00 82.88 104 GLY A N 1
ATOM 832 C CA . GLY A 1 104 ? -18.961 -1.248 25.097 1.00 82.88 104 GLY A CA 1
ATOM 833 C C . GLY A 1 104 ? -18.969 -1.173 26.627 1.00 82.88 104 GLY A C 1
ATOM 834 O O . GLY A 1 104 ? -18.167 -1.848 27.263 1.00 82.88 104 GLY A O 1
ATOM 835 N N . LYS A 1 105 ? -19.843 -0.358 27.231 1.00 84.88 105 LYS A N 1
ATOM 836 C CA . LYS A 1 105 ? -19.865 -0.098 28.684 1.00 84.88 105 LYS A CA 1
ATOM 837 C C . LYS A 1 105 ? -21.197 -0.437 29.334 1.00 84.88 105 LYS A C 1
ATOM 839 O O . LYS A 1 105 ? -21.226 -0.894 30.471 1.00 84.88 105 LYS A O 1
ATOM 844 N N . THR A 1 106 ? -22.304 -0.189 28.639 1.00 90.75 106 THR A N 1
ATOM 845 C CA . THR A 1 106 ? -23.636 -0.416 29.200 1.00 90.75 106 THR A CA 1
ATOM 846 C C . THR A 1 106 ? -23.989 -1.890 29.076 1.00 90.75 106 THR A C 1
ATOM 848 O O . THR A 1 106 ? -24.209 -2.396 27.973 1.00 90.75 106 THR A O 1
ATOM 851 N N . ILE A 1 107 ? -24.047 -2.557 30.225 1.00 93.44 107 ILE A N 1
ATOM 852 C CA . ILE A 1 107 ? -24.397 -3.969 30.355 1.00 93.44 107 ILE A CA 1
ATOM 853 C C . ILE A 1 107 ? -25.838 -4.053 30.840 1.00 93.44 107 ILE A C 1
ATOM 855 O O . ILE A 1 107 ? -26.246 -3.366 31.780 1.00 93.44 107 ILE A O 1
ATOM 859 N N . VAL A 1 108 ? -26.620 -4.907 30.198 1.00 95.12 108 VAL A N 1
ATOM 860 C CA . VAL A 1 108 ? -28.014 -5.146 30.560 1.00 95.12 108 VAL A CA 1
ATOM 861 C C . VAL A 1 108 ? -28.319 -6.632 30.5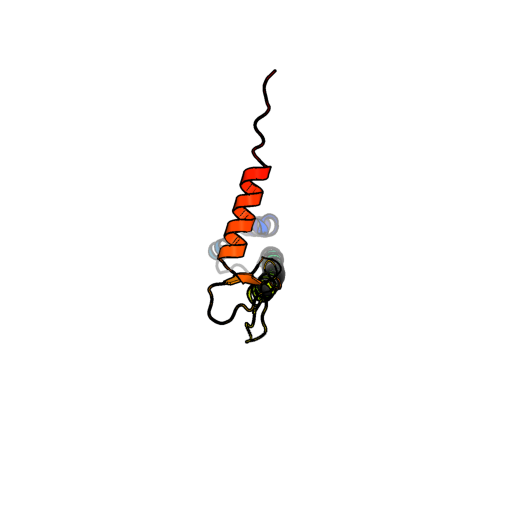08 1.00 95.12 108 VAL A C 1
ATOM 863 O O . VAL A 1 108 ? -27.687 -7.382 29.767 1.00 95.12 108 VAL A O 1
ATOM 866 N N . HIS A 1 109 ? -29.318 -7.073 31.267 1.00 95.50 109 HIS A N 1
ATOM 867 C CA . HIS A 1 109 ? -29.906 -8.391 31.040 1.00 95.50 109 HIS A CA 1
ATOM 868 C C . HIS A 1 109 ? -30.456 -8.473 29.618 1.00 95.50 109 HIS A C 1
ATOM 870 O O . HIS A 1 109 ? -31.020 -7.499 29.112 1.00 95.50 109 HIS A O 1
ATOM 876 N N . PHE A 1 110 ? -30.353 -9.644 28.989 1.00 93.62 110 PHE A N 1
ATOM 877 C CA . PHE A 1 110 ? -30.887 -9.841 27.640 1.00 93.62 110 PHE A CA 1
ATOM 878 C C . PHE A 1 110 ? -32.404 -9.581 27.567 1.00 93.62 110 PHE A C 1
ATOM 880 O O . PHE A 1 110 ? -32.893 -9.001 26.600 1.00 93.62 110 PHE A O 1
ATOM 887 N N . VAL A 1 111 ? -33.143 -9.928 28.626 1.00 93.62 111 VAL A N 1
ATOM 888 C CA . VAL A 1 111 ? -34.584 -9.643 28.737 1.00 93.62 111 VAL A CA 1
ATOM 889 C C . VAL A 1 111 ? -34.844 -8.137 28.803 1.00 93.62 111 VAL A C 1
ATOM 891 O O . VAL A 1 111 ? -35.588 -7.618 27.980 1.00 93.62 111 VAL A O 1
ATOM 894 N N . CYS A 1 112 ? -34.148 -7.407 29.683 1.00 93.69 112 CYS A N 1
ATOM 895 C CA . CYS A 1 112 ? -34.282 -5.949 29.765 1.00 93.69 112 CYS A CA 1
ATOM 896 C C . CYS A 1 112 ? -33.918 -5.261 28.438 1.00 93.69 112 CYS A C 1
ATOM 898 O O . CYS A 1 112 ? -34.550 -4.278 28.053 1.00 93.69 112 CYS A O 1
ATOM 900 N N . PHE A 1 113 ? -32.922 -5.786 27.714 1.00 94.06 113 PHE A N 1
ATOM 901 C CA . PHE A 1 113 ? -32.614 -5.329 26.362 1.00 94.06 113 PHE A CA 1
ATOM 902 C C . PHE A 1 113 ? -33.810 -5.532 25.426 1.00 94.06 113 PHE A C 1
ATOM 904 O O . PHE A 1 113 ? -34.265 -4.561 24.820 1.00 94.06 113 PHE A O 1
ATOM 911 N N . LYS A 1 114 ? -34.353 -6.752 25.347 1.00 91.75 114 LYS A N 1
ATOM 912 C CA . LYS A 1 114 ? -35.498 -7.090 24.488 1.00 91.75 114 LYS A CA 1
ATOM 913 C C . LYS A 1 114 ? -36.719 -6.214 24.783 1.00 91.75 114 LYS A C 1
ATOM 915 O O . LYS A 1 114 ? -37.294 -5.654 23.850 1.00 91.75 114 LYS A O 1
ATOM 920 N N . ASP A 1 115 ? -37.055 -6.023 26.056 1.00 90.62 115 ASP A N 1
ATOM 921 C CA . ASP A 1 115 ? -38.191 -5.195 26.480 1.00 90.62 115 ASP A CA 1
ATOM 922 C C . ASP A 1 115 ? -38.000 -3.727 26.068 1.00 90.62 115 ASP A C 1
ATOM 924 O O . ASP A 1 115 ? -38.915 -3.098 25.532 1.00 90.62 115 ASP A O 1
ATOM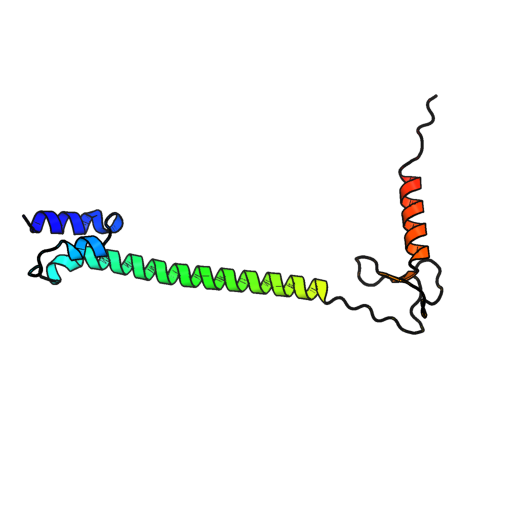 928 N N . SER A 1 116 ? -36.777 -3.200 26.211 1.00 86.62 116 SER A N 1
ATOM 929 C CA . SER A 1 116 ? -36.450 -1.831 25.793 1.00 86.62 116 SER A CA 1
ATOM 930 C C . SER A 1 116 ? -36.534 -1.621 24.274 1.00 86.62 116 SER A C 1
ATOM 932 O O . SER A 1 116 ? -36.907 -0.536 23.822 1.00 86.62 116 SER A O 1
ATOM 934 N N . GLN A 1 117 ? -36.225 -2.645 23.467 1.00 81.56 117 GLN A N 1
ATOM 935 C CA . GLN A 1 117 ? -36.387 -2.578 22.009 1.00 81.56 117 GLN A CA 1
ATOM 936 C C . GLN A 1 117 ? -37.862 -2.643 21.608 1.00 81.56 117 GLN A C 1
ATOM 938 O O . GLN A 1 117 ? -38.283 -1.932 20.695 1.00 81.56 117 GLN A O 1
ATOM 943 N N . ASN A 1 118 ? -38.661 -3.441 22.320 1.00 75.56 118 ASN A N 1
ATOM 944 C CA . ASN A 1 118 ? -40.087 -3.572 22.045 1.00 75.56 118 ASN A CA 1
ATOM 945 C C . ASN A 1 118 ? -40.839 -2.260 22.340 1.00 75.56 118 ASN A C 1
ATOM 947 O O . ASN A 1 118 ? -41.668 -1.824 21.544 1.00 75.56 118 ASN A O 1
ATOM 951 N N . MET A 1 119 ? -40.467 -1.550 23.413 1.00 62.53 119 MET A N 1
ATOM 952 C CA . MET A 1 119 ? -40.998 -0.209 23.703 1.00 62.53 119 MET A CA 1
ATOM 953 C C . MET A 1 119 ? -40.681 0.811 22.594 1.00 62.53 119 MET A C 1
ATOM 955 O O . MET A 1 119 ? -41.534 1.623 22.241 1.00 62.53 119 MET A O 1
ATOM 959 N N . LYS A 1 120 ? -39.487 0.755 21.984 1.00 58.88 120 LYS A N 1
ATOM 960 C CA . LYS A 1 120 ? -39.115 1.648 20.867 1.00 58.88 120 LYS A CA 1
ATOM 961 C C . LYS A 1 120 ? -39.894 1.363 19.579 1.00 58.88 120 LYS A C 1
ATOM 963 O O . LYS A 1 120 ? -40.154 2.295 18.819 1.00 58.88 120 LYS A O 1
ATOM 968 N N . ALA A 1 121 ? -40.266 0.106 19.332 1.00 56.62 121 ALA A N 1
ATOM 969 C CA . ALA A 1 121 ? -41.082 -0.274 18.179 1.00 56.62 121 ALA A CA 1
ATOM 970 C C . ALA A 1 121 ? -42.531 0.230 18.308 1.00 56.62 121 ALA A C 1
ATOM 972 O O . ALA A 1 121 ? -43.100 0.709 17.330 1.00 56.62 121 ALA A O 1
ATOM 973 N N . VAL A 1 122 ? -43.094 0.207 19.521 1.00 52.62 122 VAL A N 1
ATOM 974 C CA . VAL A 1 122 ? -44.464 0.679 19.792 1.00 52.62 122 VAL A CA 1
ATOM 975 C C . VAL A 1 122 ? -44.578 2.208 19.707 1.00 52.62 122 VAL A C 1
ATOM 977 O O . VAL A 1 122 ? -45.555 2.719 19.169 1.00 52.62 122 VAL A O 1
ATOM 980 N N . VAL A 1 123 ? -43.563 2.965 20.142 1.00 51.00 123 VAL A N 1
ATOM 981 C CA . VAL A 1 123 ? -43.587 4.445 20.074 1.00 51.00 123 VAL A CA 1
ATOM 982 C C . VAL A 1 123 ? -43.513 4.982 18.633 1.00 51.00 123 VAL A C 1
ATOM 984 O O . VAL A 1 123 ? -44.035 6.059 18.358 1.00 51.00 123 VAL A O 1
ATOM 987 N N . LYS A 1 124 ? -42.932 4.236 17.680 1.00 47.53 124 LYS A N 1
ATOM 988 C CA . LYS A 1 124 ? -42.945 4.603 16.246 1.00 47.53 124 LYS A CA 1
ATOM 989 C C . LYS A 1 124 ? -44.272 4.302 15.532 1.00 47.53 124 LYS A C 1
ATOM 991 O O . LYS A 1 124 ? -44.406 4.648 14.362 1.00 47.53 124 LYS A O 1
ATOM 996 N N . GLY A 1 125 ? -45.232 3.675 16.210 1.00 44.16 125 GLY A N 1
ATOM 997 C CA . GLY A 1 125 ? -46.530 3.297 15.660 1.00 44.16 125 GLY A CA 1
ATOM 998 C C . GLY A 1 125 ? -47.690 3.871 16.465 1.00 44.16 125 GLY A C 1
ATOM 999 O O . GLY A 1 125 ? -48.499 3.113 16.987 1.00 44.16 125 GLY A O 1
ATOM 1000 N N . SER A 1 126 ? -47.806 5.196 16.575 1.00 42.12 126 SER A N 1
ATOM 1001 C CA . SER A 1 126 ? -49.098 5.792 16.926 1.00 42.12 126 SER A CA 1
ATOM 1002 C C . SER A 1 126 ? -50.002 5.766 15.682 1.00 42.12 126 SER A C 1
ATOM 1004 O O . SER A 1 126 ? -49.627 6.311 14.641 1.00 42.12 126 SER A O 1
ATOM 1006 N N . PRO A 1 127 ? -51.190 5.132 15.722 1.00 46.88 127 PRO A N 1
ATOM 1007 C CA . PRO A 1 127 ? -52.120 5.231 14.612 1.00 46.88 127 PRO A CA 1
ATOM 1008 C C . PRO A 1 127 ? -52.688 6.651 14.618 1.00 46.88 127 PRO A C 1
ATOM 1010 O O . PRO A 1 127 ? -53.288 7.085 15.604 1.00 46.88 127 PRO A O 1
ATOM 1013 N N . LEU A 1 128 ? -52.497 7.387 13.518 1.00 48.91 128 LEU A N 1
ATOM 1014 C CA . LEU A 1 128 ? -53.265 8.599 13.250 1.00 48.91 128 LEU A CA 1
ATOM 1015 C C . LEU A 1 128 ? -54.755 8.243 13.353 1.00 48.91 128 LEU A C 1
ATOM 1017 O O . LEU A 1 128 ? -55.299 7.561 12.484 1.00 48.91 128 LEU A O 1
ATOM 1021 N N . ARG A 1 129 ? -55.416 8.703 14.422 1.00 47.09 129 ARG A N 1
ATOM 1022 C CA . ARG A 1 129 ? -56.879 8.730 14.509 1.00 47.09 129 ARG A CA 1
ATOM 1023 C C . ARG A 1 129 ? -57.379 9.621 13.373 1.00 47.09 129 ARG A C 1
ATOM 1025 O O . ARG A 1 129 ? -57.293 10.844 13.471 1.00 47.09 129 ARG A O 1
ATOM 1032 N N . LYS A 1 130 ? -57.859 9.009 12.288 1.00 45.31 130 LYS A N 1
ATOM 1033 C CA . LYS A 1 130 ? -58.636 9.713 11.265 1.00 45.31 130 LYS A CA 1
ATOM 1034 C C . LYS A 1 130 ? -59.918 10.228 11.926 1.00 45.31 130 LYS A C 1
ATOM 1036 O O . LYS A 1 130 ? -60.629 9.451 12.560 1.00 45.31 130 LYS A O 1
ATOM 1041 N N . ARG A 1 131 ? -60.110 11.545 11.840 1.00 43.66 131 ARG A N 1
ATOM 1042 C CA . ARG A 1 131 ? -61.385 12.227 12.073 1.00 43.66 131 ARG A CA 1
ATOM 1043 C C . ARG A 1 131 ? -62.346 11.919 10.936 1.00 43.66 131 ARG A C 1
ATOM 1045 O O . ARG A 1 131 ? -61.840 11.744 9.804 1.00 43.66 131 ARG A O 1
#

pLDDT: mean 88.22, std 13.61, range [42.12, 98.75]

InterPro domains:
  IPR019453 Vacuolar sorting protein 39/Transforming growth factor beta receptor-associated zinc finger domain [PF10367] (78-115)
  IPR032914 Vam6/VPS39/TRAP1 family [PTHR12894] (1-120)

Foldseek 3Di:
DVLVVLVCLLVCLPVDDPVVSVVPDDPPDDPVSCCSNVVVNVVVVVVVVVVVVVVVVVVVVVVVVVVVVVCVLVVLDDDADQCDAQPQPRHHCPPADWDADSVSPHIHGPVSVVVVVVVVVVVVDDDPPDD

Radius of gyration: 35.67 Å; chains: 1; bounding box: 90×28×85 Å

Secondary structure (DSSP, 8-state):
-HHHHHHHHHHHGGGS-HHHHHHHS-TT--HHHHHHHHHHHHHHHHHHHHHHHHHHHHHHHHHHHHHHHHHHHHT------TT-B-TTT--B-TTS-EEE-TTS--EEEHHHHHHHHHHHHHHT-------

Sequence (131 aa):
MLDKVLDLLSKRWERINGAQALRLLPRDTKLKNLLPFLGPLLRKSSEANRNFSVIKSLRESENLQVKDELYKQRKNIVKITSDSMCSLCNKKIGTSVFAVYPNGKTIVHFVCFKDSQNMKAVVKGSPLRKR